Protein AF-A0A4Q3Y107-F1 (afdb_monomer)

Sequence (72 aa):
MDFNLLYCDRVEDVLGLVGLMAMGAMQGATVMPFFGGRKAAFSLEFDDSMDSQVKNALPLLAKYNFQATFYL

Radius of gyration: 29.2 Å; Cα contacts (8 Å, |Δi|>4): 33; chains: 1; bounding box: 47×86×29 Å

Secondary structure (DSSP, 8-state):
----------SHHHHHHHHHHSSSS--PPP-PPPGGG-S-----EESTT-HHHHHHHHHHHHHHT---EE--

pLDDT: mean 74.89, std 21.52, range [35.88, 97.5]

Nearest PDB structures (foldseek):
  4q37-assembly1_E  TM=3.246E-01  e=4.283E+00  Thermotoga maritima MSB8
  5t2c-assembly1_AM  TM=2.382E-01  e=7.949E+00  Homo sapiens

Solvent-accessible surface area (backbone atoms only — not comparable to full-atom values): 5081 Å² total; per-residue (Å²): 142,84,88,82,89,80,84,90,92,78,70,70,74,61,56,62,62,57,60,64,63,73,73,66,82,81,80,67,86,78,88,72,86,37,80,94,77,41,94,71,86,84,85,48,77,40,75,78,53,43,71,68,53,56,70,59,45,50,63,52,28,62,74,70,71,53,79,70,50,70,45,122

Foldseek 3Di:
DDDDDDDDDPDPVVVVVVVVVVPPDPPDDDDDQDPPRDPDDDAAEAEPQPPVCCVPVVVVCVVVVHDYYYDD

Structure (mmCIF, N/CA/C/O backbone):
data_AF-A0A4Q3Y107-F1
#
_entry.id   AF-A0A4Q3Y107-F1
#
loop_
_atom_site.group_PDB
_atom_site.id
_atom_site.type_symbol
_atom_site.label_atom_id
_atom_site.label_alt_id
_atom_site.label_comp_id
_atom_site.label_asym_id
_atom_site.label_entity_id
_atom_site.label_seq_id
_atom_site.pdbx_PDB_ins_code
_atom_site.Cartn_x
_atom_site.Cartn_y
_atom_site.Cartn_z
_atom_site.occupancy
_atom_site.B_iso_or_equiv
_atom_site.auth_seq_id
_atom_site.auth_comp_id
_atom_site.auth_asym_id
_atom_site.auth_atom_id
_atom_site.pdbx_PDB_model_num
ATOM 1 N N . MET A 1 1 ? -32.834 74.350 0.312 1.00 39.22 1 MET A N 1
ATOM 2 C CA . MET A 1 1 ? -32.095 74.046 1.547 1.00 39.22 1 MET A CA 1
ATOM 3 C C . MET A 1 1 ? -33.016 73.200 2.395 1.00 39.22 1 MET A C 1
ATOM 5 O O . MET A 1 1 ? -34.121 73.655 2.636 1.00 39.22 1 MET A O 1
ATOM 9 N N . ASP A 1 2 ? -32.647 71.941 2.628 1.00 35.88 2 ASP A N 1
ATOM 10 C CA . ASP A 1 2 ? -32.612 71.284 3.943 1.00 35.88 2 ASP A CA 1
ATOM 11 C C . ASP A 1 2 ? -32.459 69.769 3.768 1.00 35.88 2 ASP A C 1
ATOM 13 O O . ASP A 1 2 ? -33.144 69.120 2.979 1.00 35.88 2 ASP A O 1
ATOM 17 N N . PHE A 1 3 ? -31.447 69.256 4.463 1.00 42.84 3 PHE A N 1
ATOM 18 C CA . PHE A 1 3 ? -31.001 67.872 4.520 1.00 42.84 3 PHE A CA 1
ATOM 19 C C . PHE A 1 3 ? -31.960 67.029 5.369 1.00 42.84 3 PHE A C 1
ATOM 21 O O . PHE A 1 3 ? -32.340 67.458 6.454 1.00 42.84 3 PHE A O 1
ATOM 28 N N . ASN A 1 4 ? -32.216 65.780 4.968 1.00 39.44 4 ASN A N 1
ATOM 29 C CA . ASN A 1 4 ? -32.211 64.678 5.932 1.00 39.44 4 ASN A CA 1
ATOM 30 C C . ASN A 1 4 ? -31.895 63.332 5.265 1.00 39.44 4 ASN A C 1
ATOM 32 O O . ASN A 1 4 ? -32.520 62.925 4.288 1.00 39.44 4 ASN A O 1
ATOM 36 N N . LEU A 1 5 ? -30.862 62.698 5.817 1.00 41.88 5 LEU A N 1
ATOM 37 C CA . LEU A 1 5 ? -30.371 61.351 5.553 1.00 41.88 5 LEU A CA 1
ATOM 38 C C . LEU A 1 5 ? -31.339 60.282 6.071 1.00 41.88 5 LEU A C 1
ATOM 40 O O . LEU A 1 5 ? -31.998 60.511 7.078 1.00 41.88 5 LEU A O 1
ATOM 44 N N . LEU A 1 6 ? -31.290 59.102 5.441 1.00 42.06 6 LEU A N 1
ATOM 45 C CA . LEU A 1 6 ? -31.341 57.738 6.015 1.00 42.06 6 LEU A CA 1
ATOM 46 C C . LEU A 1 6 ? -31.432 56.796 4.797 1.00 42.06 6 LEU A C 1
ATOM 48 O O . LEU A 1 6 ? -32.493 56.634 4.214 1.00 42.06 6 LEU A O 1
ATOM 52 N N . TYR A 1 7 ? -30.339 56.401 4.136 1.00 46.69 7 TYR A N 1
ATOM 53 C CA . TYR A 1 7 ? -29.296 55.456 4.561 1.00 46.69 7 TYR A CA 1
ATOM 54 C C . TYR A 1 7 ? -29.865 54.196 5.229 1.00 46.69 7 TYR A C 1
ATOM 56 O O . TYR A 1 7 ? -30.404 54.271 6.327 1.00 46.69 7 TYR A O 1
ATOM 64 N N . CYS A 1 8 ? -29.612 53.055 4.576 1.00 39.16 8 CYS A N 1
ATOM 65 C C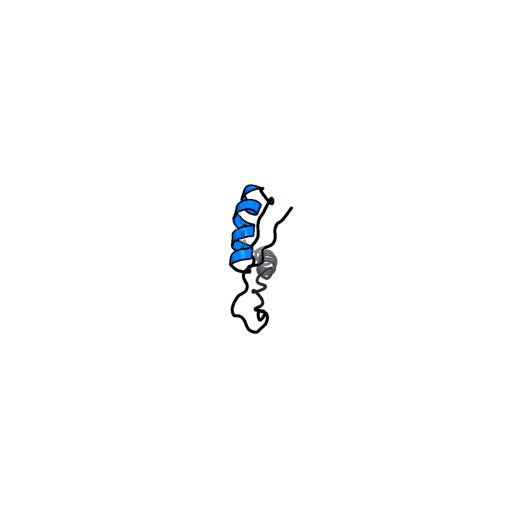A . CYS A 1 8 ? -29.837 51.674 5.018 1.00 39.16 8 CYS A CA 1
ATOM 66 C C . CYS A 1 8 ? -31.203 51.051 4.665 1.00 39.16 8 CYS A C 1
ATOM 68 O O . CYS A 1 8 ? -32.091 50.978 5.501 1.00 39.16 8 CYS A O 1
ATOM 70 N N . ASP A 1 9 ? -31.323 50.534 3.436 1.00 41.31 9 ASP A N 1
ATOM 71 C CA . ASP A 1 9 ? -32.382 49.580 3.051 1.00 41.31 9 ASP A CA 1
ATOM 72 C C . ASP A 1 9 ? -31.842 48.552 2.035 1.00 41.31 9 ASP A C 1
ATOM 74 O O . ASP A 1 9 ? -32.323 48.423 0.912 1.00 41.31 9 ASP A O 1
ATOM 78 N N . ARG A 1 10 ? -30.691 47.927 2.342 1.00 52.78 10 ARG A N 1
ATOM 79 C CA . ARG A 1 10 ? -30.059 46.954 1.421 1.00 52.78 10 ARG A CA 1
ATOM 80 C C . ARG A 1 10 ? -29.092 45.954 2.070 1.00 52.78 10 ARG A C 1
ATOM 82 O O . ARG A 1 10 ? -28.099 45.571 1.457 1.00 52.78 10 ARG A O 1
ATOM 89 N N . VAL A 1 11 ? -29.340 45.569 3.322 1.00 48.56 11 VAL A N 1
ATOM 90 C CA . VAL A 1 11 ? -28.496 44.603 4.062 1.00 48.56 11 VAL A CA 1
ATOM 91 C C . VAL A 1 11 ? -29.133 43.224 4.245 1.00 48.56 11 VAL A C 1
ATOM 93 O O . VAL A 1 11 ? -28.429 42.303 4.641 1.00 48.56 11 VAL A O 1
ATOM 96 N N . GLU A 1 12 ? -30.407 43.028 3.899 1.00 48.00 12 GLU A N 1
ATOM 97 C CA . GLU A 1 12 ? -31.080 41.738 4.134 1.00 48.00 12 GLU A CA 1
ATOM 98 C C . GLU A 1 12 ? -30.890 40.718 2.991 1.00 48.00 12 GLU A C 1
ATOM 100 O O . GLU A 1 12 ? -30.807 39.519 3.253 1.00 48.00 12 GLU A O 1
ATOM 105 N N . ASP A 1 13 ? -30.678 41.162 1.745 1.00 47.19 13 ASP A N 1
ATOM 106 C CA . ASP A 1 13 ? -30.524 40.253 0.590 1.00 47.19 13 ASP A CA 1
ATOM 107 C C . ASP A 1 13 ? -29.159 39.548 0.521 1.00 47.19 13 ASP A C 1
ATOM 109 O O . ASP A 1 13 ? -29.032 38.440 -0.002 1.00 47.19 13 ASP A O 1
ATOM 113 N N . VAL A 1 14 ? -28.107 40.166 1.065 1.00 51.56 14 VAL A N 1
ATOM 114 C CA . VAL A 1 14 ? -26.749 39.591 1.050 1.00 51.56 14 VAL A CA 1
ATOM 115 C C . VAL A 1 14 ? -26.576 38.518 2.127 1.00 51.56 14 VAL A C 1
ATOM 117 O O . VAL A 1 14 ? -25.792 37.586 1.948 1.00 51.56 14 VAL A O 1
ATOM 120 N N . LEU A 1 15 ? -27.338 38.601 3.223 1.00 52.41 15 LEU A N 1
ATOM 121 C CA . LEU A 1 15 ? -27.271 37.638 4.325 1.00 52.41 15 LEU A CA 1
ATOM 122 C C . LEU A 1 15 ? -27.818 36.255 3.936 1.00 52.41 15 LEU A C 1
ATOM 124 O O . LEU A 1 15 ? -27.272 35.242 4.373 1.00 52.41 15 LEU A O 1
ATOM 128 N N . GLY A 1 16 ? -28.831 36.194 3.064 1.00 47.47 16 GLY A N 1
ATOM 129 C CA . GLY A 1 16 ? -29.389 34.926 2.577 1.00 47.47 16 GLY A CA 1
ATOM 130 C C . GLY A 1 16 ? -28.433 34.140 1.671 1.00 47.47 16 GLY A C 1
ATOM 131 O O . GLY A 1 16 ? -28.381 32.912 1.736 1.00 47.47 16 GLY A O 1
ATOM 132 N N . LEU A 1 17 ? -27.625 34.838 0.865 1.00 49.78 17 LEU A N 1
ATOM 133 C CA . LEU A 1 17 ? -26.720 34.207 -0.102 1.00 49.78 17 LEU A CA 1
ATOM 134 C C . LEU A 1 17 ? -25.420 33.691 0.543 1.00 49.78 17 LEU A C 1
ATOM 136 O O . LEU A 1 17 ? -24.880 32.673 0.111 1.00 49.78 17 LEU A O 1
ATOM 140 N N . VAL A 1 18 ? -24.938 34.346 1.606 1.00 52.50 18 VAL A N 1
ATOM 141 C CA . VAL A 1 18 ? -23.751 33.891 2.358 1.00 52.50 18 VAL A CA 1
ATOM 142 C C . VAL A 1 18 ? -24.083 32.683 3.246 1.00 52.50 18 VAL A C 1
ATOM 144 O O . VAL A 1 18 ? -23.266 31.770 3.366 1.00 52.50 18 VAL A O 1
ATOM 147 N N . GLY A 1 19 ? -25.300 32.615 3.801 1.00 49.78 19 GLY A N 1
ATOM 148 C CA . GLY A 1 19 ? -25.747 31.481 4.620 1.00 49.78 19 GLY A CA 1
ATOM 149 C C . GLY A 1 19 ? -25.844 30.153 3.857 1.00 49.78 19 GLY A C 1
ATOM 150 O O . GLY A 1 19 ? -25.581 29.096 4.429 1.00 49.78 19 GLY A O 1
ATOM 151 N N . LEU A 1 20 ? -26.147 30.193 2.554 1.00 49.91 20 LEU A N 1
ATOM 152 C CA . LEU A 1 20 ? -26.309 28.991 1.725 1.00 49.91 20 LEU A CA 1
ATOM 153 C C . LEU A 1 20 ? -24.970 28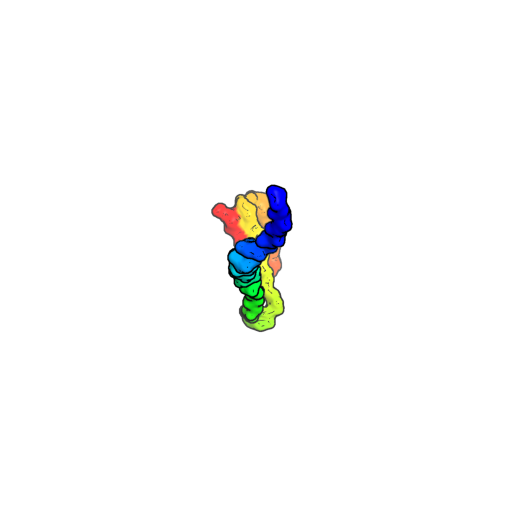.376 1.262 1.00 49.91 20 LEU A C 1
ATOM 155 O O . LEU A 1 20 ? -24.914 27.187 0.957 1.00 49.91 20 LEU A O 1
ATOM 159 N N . MET A 1 21 ? -23.880 29.153 1.250 1.00 50.75 21 MET A N 1
ATOM 160 C CA . MET A 1 21 ? -22.540 28.682 0.856 1.00 50.75 21 MET A CA 1
ATOM 161 C C . MET A 1 21 ? -21.792 27.957 1.989 1.00 50.75 21 MET A C 1
ATOM 163 O O . MET A 1 21 ? -20.838 27.233 1.723 1.00 50.75 21 MET A O 1
ATOM 167 N N . ALA A 1 22 ? -22.219 28.118 3.247 1.00 51.94 22 ALA A N 1
ATOM 168 C CA . ALA A 1 22 ? -21.551 27.526 4.412 1.00 51.94 22 ALA A CA 1
ATOM 169 C C . ALA A 1 22 ? -22.016 26.092 4.746 1.00 51.94 22 ALA A C 1
ATOM 171 O O . ALA A 1 22 ? -21.391 25.419 5.562 1.00 51.94 22 ALA A O 1
ATOM 172 N N . MET A 1 23 ? -23.105 25.612 4.131 1.00 51.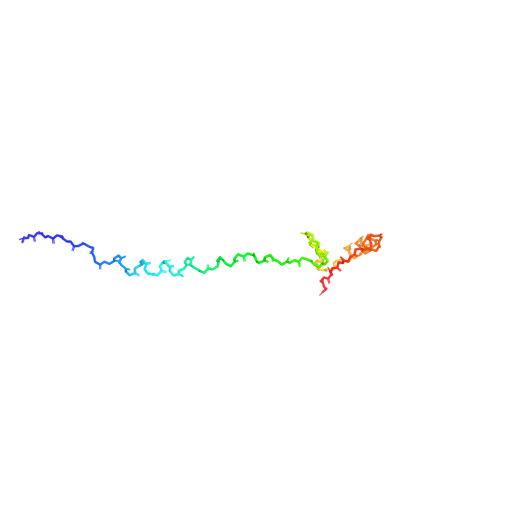22 23 MET A N 1
ATOM 173 C CA . MET A 1 23 ? -23.655 24.268 4.378 1.00 51.22 23 MET A CA 1
ATOM 174 C C . MET A 1 23 ? -23.163 23.199 3.389 1.00 51.22 23 MET A C 1
ATOM 176 O O . MET A 1 23 ? -23.434 22.012 3.574 1.00 51.22 23 MET A O 1
ATOM 180 N N . GLY A 1 24 ? -22.432 23.593 2.345 1.00 54.31 24 GLY A N 1
ATOM 181 C CA . GLY A 1 24 ? -21.797 22.661 1.421 1.00 54.31 24 GLY A CA 1
ATOM 182 C C . GLY A 1 24 ? -20.442 22.207 1.958 1.00 54.31 24 GLY A C 1
ATOM 183 O O . GLY A 1 24 ? -19.560 23.031 2.155 1.00 54.31 24 GLY A O 1
ATOM 184 N N . ALA A 1 25 ? -20.259 20.897 2.120 1.00 56.69 25 ALA A N 1
ATOM 185 C CA . ALA A 1 25 ? -18.966 20.231 2.337 1.00 56.69 25 ALA A CA 1
ATOM 186 C C . ALA A 1 25 ? -18.429 20.088 3.775 1.00 56.69 25 ALA A C 1
ATOM 188 O O . ALA A 1 25 ? -17.219 20.060 3.981 1.00 56.69 25 ALA A O 1
ATOM 189 N N . MET A 1 26 ? -19.296 19.816 4.756 1.00 52.09 26 MET A N 1
ATOM 190 C CA . MET A 1 26 ? -18.868 19.071 5.953 1.00 52.09 26 MET A CA 1
ATOM 191 C C . MET A 1 26 ? -19.526 17.687 5.995 1.00 52.09 26 MET A C 1
ATOM 193 O O . MET A 1 26 ? -20.158 17.291 6.970 1.00 52.09 26 MET A O 1
ATOM 197 N N . GLN A 1 27 ? -19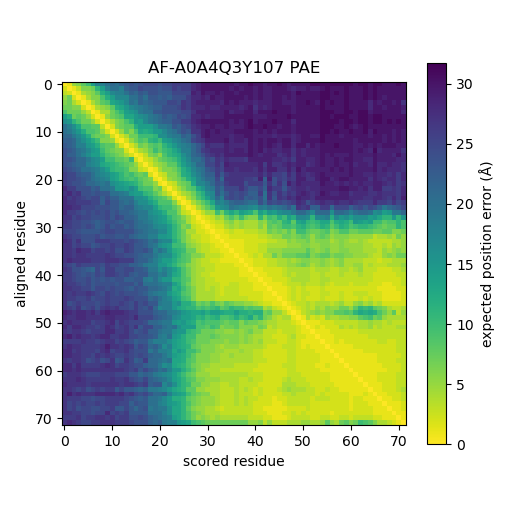.393 16.930 4.902 1.00 65.25 27 GLN A N 1
ATOM 198 C CA . GLN A 1 27 ? -19.588 15.482 4.953 1.00 65.25 27 GLN A CA 1
ATOM 199 C C . GLN A 1 27 ? -18.399 14.904 5.722 1.00 65.25 27 GLN A C 1
ATOM 201 O O . GLN A 1 27 ? -17.325 14.683 5.169 1.00 65.25 27 GLN A O 1
ATOM 206 N N . GLY A 1 28 ? -18.574 14.759 7.036 1.00 69.50 28 GLY A N 1
ATOM 207 C CA . GLY A 1 28 ? -17.581 14.135 7.900 1.00 69.50 28 GLY A CA 1
ATOM 208 C C . GLY A 1 28 ? -17.215 12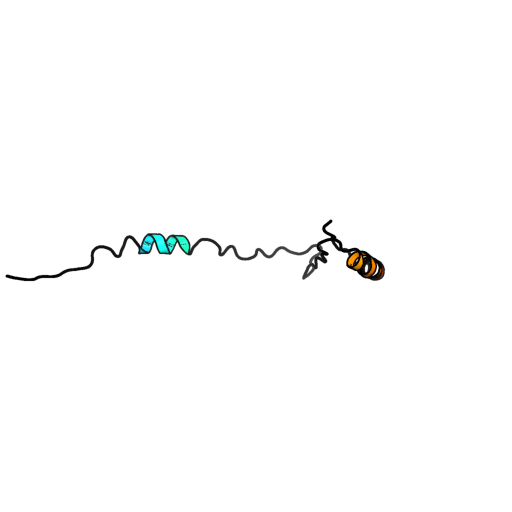.745 7.381 1.00 69.50 28 GLY A C 1
ATOM 209 O O . GLY A 1 28 ? -18.062 12.025 6.848 1.00 69.50 28 GLY A O 1
ATOM 210 N N . ALA A 1 29 ? -15.944 12.372 7.525 1.00 80.44 29 ALA A N 1
ATOM 211 C CA . ALA A 1 29 ? -15.478 11.047 7.144 1.00 80.44 29 ALA A CA 1
ATOM 212 C C . ALA A 1 29 ? -16.344 9.976 7.828 1.00 80.44 29 ALA A C 1
ATOM 214 O O . ALA A 1 29 ? -16.490 9.961 9.051 1.00 80.44 29 ALA A O 1
ATOM 215 N N . THR A 1 30 ? -16.935 9.085 7.035 1.00 83.06 30 THR A N 1
ATOM 216 C CA . THR A 1 30 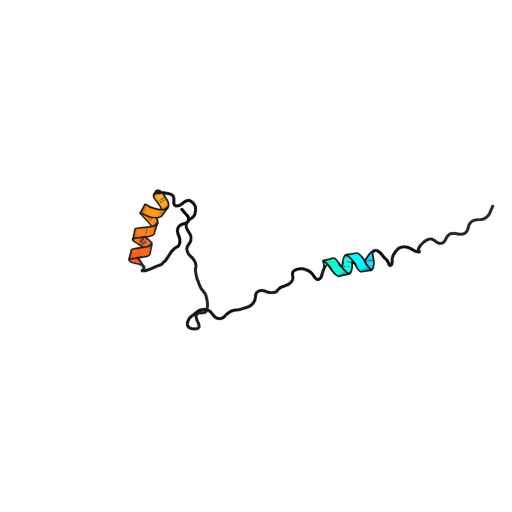? -17.693 7.957 7.576 1.00 83.06 30 THR A CA 1
ATOM 217 C C . THR A 1 30 ? -16.706 6.879 7.999 1.00 83.06 30 THR A C 1
ATOM 219 O O . THR A 1 30 ? -15.957 6.355 7.176 1.00 83.06 30 THR A O 1
ATOM 222 N N . VAL A 1 31 ? -16.693 6.548 9.290 1.00 85.12 31 VAL A N 1
ATOM 223 C CA . VAL A 1 31 ? -15.865 5.457 9.810 1.00 85.12 31 VAL A CA 1
ATOM 224 C C . VAL A 1 31 ? -16.491 4.137 9.383 1.00 85.12 31 VAL A C 1
ATOM 226 O O . VAL A 1 31 ? -17.569 3.774 9.852 1.00 85.12 31 VAL A O 1
ATOM 229 N N . MET A 1 32 ? -15.806 3.412 8.503 1.00 87.94 32 MET A N 1
ATOM 230 C CA . MET A 1 32 ? -16.160 2.036 8.171 1.00 87.94 32 MET A CA 1
ATOM 231 C C . MET A 1 32 ? -15.225 1.056 8.879 1.00 87.94 32 MET A C 1
ATOM 233 O O . MET A 1 32 ? -14.022 1.315 8.977 1.00 87.94 32 MET A O 1
ATOM 237 N N . PRO A 1 33 ? -15.750 -0.074 9.385 1.00 91.31 33 PRO A N 1
ATOM 238 C CA . PRO A 1 33 ? -14.914 -1.096 9.986 1.00 91.31 33 PRO A CA 1
ATOM 239 C C . PRO A 1 33 ? -14.010 -1.713 8.918 1.00 91.31 33 PRO A C 1
ATOM 241 O O . PRO A 1 33 ? -14.469 -2.100 7.842 1.00 91.31 33 PRO A O 1
ATOM 244 N N . PHE A 1 34 ? -12.723 -1.851 9.226 1.00 93.50 34 PHE A N 1
ATOM 245 C CA . PHE A 1 34 ? -11.829 -2.595 8.350 1.00 93.50 34 PHE A CA 1
ATOM 246 C C . PHE A 1 34 ? -12.128 -4.091 8.423 1.00 93.50 34 PHE A C 1
ATOM 248 O O . PHE A 1 34 ? -12.582 -4.620 9.445 1.00 93.50 34 PHE A O 1
ATOM 255 N N . PHE A 1 35 ? -11.826 -4.784 7.327 1.00 93.25 35 PHE A N 1
ATOM 256 C CA . PHE A 1 35 ? -12.004 -6.225 7.216 1.00 93.25 35 PHE A CA 1
ATOM 257 C C . PHE A 1 35 ? -11.405 -6.970 8.421 1.00 93.25 35 PHE A C 1
ATOM 259 O O . PHE A 1 35 ? -10.270 -6.713 8.833 1.00 93.25 35 PHE A O 1
ATOM 266 N N . GLY A 1 36 ? -12.178 -7.901 8.985 1.00 95.00 36 GLY A N 1
ATOM 267 C CA . GLY A 1 36 ? -11.757 -8.709 10.131 1.00 95.00 36 GLY A CA 1
ATOM 268 C C . GLY A 1 36 ? -11.562 -7.924 11.434 1.00 95.00 36 GLY A C 1
ATOM 269 O O . GLY A 1 36 ? -10.802 -8.369 12.288 1.00 95.00 36 GLY A O 1
ATOM 270 N N . GLY A 1 37 ? -12.186 -6.749 11.586 1.00 94.25 37 GLY A N 1
ATOM 271 C CA . GLY A 1 37 ? -12.092 -5.944 12.811 1.00 94.25 37 GLY A CA 1
ATOM 272 C C . GLY A 1 37 ? -10.723 -5.290 13.021 1.00 94.25 37 GLY A C 1
ATOM 273 O O . GLY A 1 37 ? -10.364 -4.944 14.147 1.00 94.25 37 GLY A O 1
ATOM 274 N N . ARG A 1 38 ? -9.929 -5.137 11.952 1.00 94.25 38 ARG A N 1
ATOM 275 C CA . ARG A 1 38 ? -8.635 -4.449 12.026 1.00 94.25 38 ARG A CA 1
ATOM 276 C C . ARG A 1 38 ? -8.828 -2.962 12.335 1.00 94.25 38 ARG A C 1
ATOM 278 O O . ARG A 1 38 ? -9.868 -2.376 12.059 1.00 94.25 38 ARG A O 1
ATOM 285 N N . LYS A 1 39 ? -7.794 -2.345 12.909 1.00 92.56 39 LYS A N 1
ATOM 286 C CA . LYS A 1 39 ? -7.808 -0.920 13.287 1.00 92.56 39 LYS A CA 1
ATOM 287 C C . LYS A 1 39 ? -7.401 0.018 12.151 1.00 92.56 39 LYS A C 1
ATOM 289 O O . LYS A 1 39 ? -7.694 1.204 12.219 1.00 92.56 39 LYS A O 1
ATOM 294 N N . ALA A 1 40 ? -6.705 -0.510 11.150 1.00 91.31 40 ALA A N 1
ATOM 295 C CA . ALA A 1 40 ? -6.198 0.242 10.015 1.00 91.31 40 ALA A CA 1
ATOM 296 C C . ALA A 1 40 ? -6.064 -0.667 8.789 1.00 91.31 40 ALA A C 1
ATOM 298 O O . ALA A 1 40 ? -5.909 -1.888 8.922 1.00 91.31 40 ALA A O 1
ATOM 299 N N . ALA A 1 41 ? -6.068 -0.042 7.617 1.00 92.56 41 ALA A N 1
ATOM 300 C CA . ALA A 1 41 ? -5.615 -0.618 6.363 1.00 92.56 41 ALA A CA 1
ATOM 301 C C . ALA A 1 41 ? -4.437 0.208 5.832 1.00 92.56 41 ALA A C 1
ATOM 303 O O . ALA A 1 41 ? -4.371 1.415 6.060 1.00 92.56 41 ALA A O 1
ATOM 304 N N . PHE A 1 42 ? -3.520 -0.453 5.131 1.00 92.50 42 PHE A N 1
ATOM 305 C CA . PHE A 1 42 ? -2.412 0.184 4.428 1.00 92.50 42 PHE A CA 1
ATOM 306 C C . PHE A 1 42 ? -2.518 -0.175 2.947 1.00 92.50 42 PHE A C 1
ATOM 308 O O . PHE A 1 42 ? -2.731 -1.343 2.624 1.00 92.50 42 PHE A O 1
ATOM 315 N N . SER A 1 43 ? -2.371 0.825 2.079 1.00 94.44 43 SER A N 1
ATOM 316 C CA . SER A 1 43 ? -2.232 0.657 0.631 1.00 94.44 43 SER A CA 1
ATOM 317 C C . SER A 1 43 ? -0.815 1.074 0.252 1.00 94.44 43 SER A C 1
ATOM 319 O O . SER A 1 43 ? -0.384 2.165 0.630 1.00 94.44 43 SER A O 1
ATOM 321 N N . LEU A 1 44 ? -0.069 0.188 -0.411 1.00 94.62 44 LEU A N 1
ATOM 322 C CA . LEU A 1 44 ? 1.239 0.510 -0.982 1.00 94.62 44 LEU A CA 1
ATOM 323 C C . LEU A 1 44 ? 1.076 0.674 -2.485 1.00 94.62 44 LEU A C 1
ATOM 325 O O . LEU A 1 44 ? 0.602 -0.240 -3.162 1.00 94.62 44 LEU A O 1
ATOM 329 N N . GLU A 1 45 ? 1.490 1.829 -2.986 1.00 94.31 45 GLU A N 1
ATOM 330 C CA . GLU A 1 45 ? 1.254 2.243 -4.363 1.00 94.31 45 GLU A CA 1
ATOM 331 C C . GLU A 1 45 ? 2.541 2.794 -4.974 1.00 94.31 45 GLU A C 1
ATOM 333 O O . GLU A 1 45 ? 3.304 3.504 -4.314 1.00 94.31 45 GLU A O 1
ATOM 338 N N . PHE A 1 46 ? 2.777 2.429 -6.230 1.00 92.69 46 PHE A N 1
ATOM 339 C CA . PHE A 1 46 ? 3.932 2.829 -7.020 1.00 92.69 46 PHE A CA 1
ATOM 340 C C . PHE A 1 46 ? 3.447 3.480 -8.312 1.00 92.69 46 PHE A C 1
ATOM 342 O O . PHE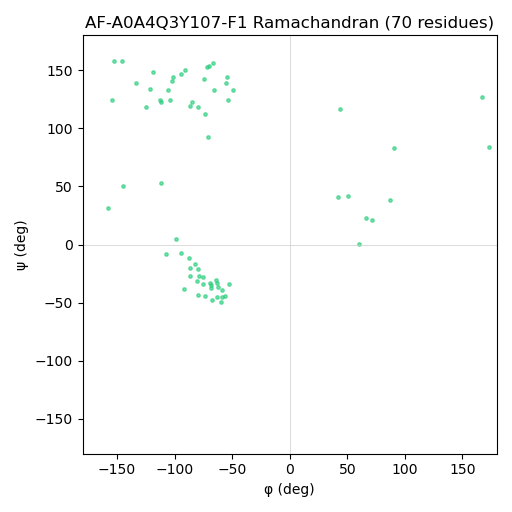 A 1 46 ? 2.746 2.842 -9.102 1.00 92.69 46 PHE A O 1
ATOM 349 N N . ASP A 1 47 ? 3.810 4.747 -8.489 1.00 87.50 47 ASP A N 1
ATOM 350 C CA . ASP A 1 47 ? 3.451 5.547 -9.658 1.00 87.50 47 ASP A CA 1
ATOM 351 C C . ASP A 1 47 ? 4.522 5.435 -10.756 1.00 87.50 47 ASP A C 1
ATOM 353 O O . ASP A 1 47 ? 5.705 5.214 -10.461 1.00 87.50 47 ASP A O 1
ATOM 357 N N . ASP A 1 48 ? 4.096 5.561 -12.014 1.00 83.56 48 ASP A N 1
ATOM 358 C CA . ASP A 1 48 ? 4.898 5.458 -13.249 1.00 83.56 48 ASP A CA 1
ATOM 359 C C . ASP A 1 48 ? 5.616 4.1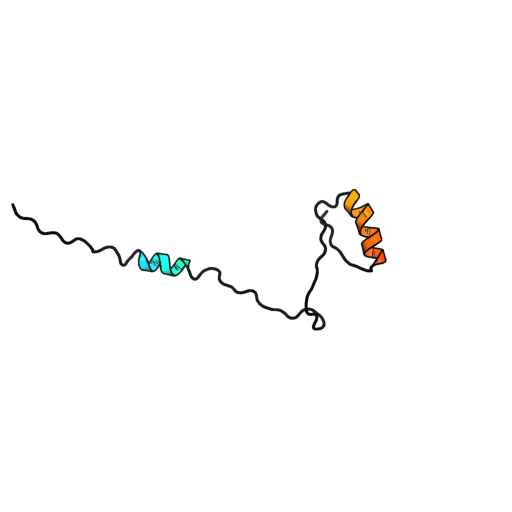16 -13.504 1.00 83.56 48 ASP A C 1
ATOM 361 O O . ASP A 1 48 ? 6.346 3.979 -14.489 1.00 83.56 48 ASP A O 1
ATOM 365 N N . SER A 1 49 ? 5.463 3.127 -12.615 1.00 78.44 49 SER A N 1
ATOM 366 C CA . SER A 1 49 ? 6.080 1.793 -12.705 1.00 78.44 49 SER A CA 1
ATOM 367 C C . SER A 1 49 ? 7.541 1.807 -13.161 1.00 78.44 49 SER A C 1
ATOM 369 O O . SER A 1 49 ? 7.979 0.968 -13.954 1.00 78.44 49 SER A O 1
ATOM 371 N N . MET A 1 50 ? 8.316 2.771 -12.652 1.00 87.00 50 MET A N 1
ATOM 372 C CA . MET A 1 50 ? 9.708 2.921 -13.056 1.00 87.00 50 MET A CA 1
ATOM 373 C C . MET A 1 50 ? 10.464 1.611 -12.825 1.00 87.00 50 MET A C 1
ATOM 375 O O . MET A 1 50 ? 10.350 0.969 -11.779 1.00 87.00 50 MET A O 1
ATOM 379 N N . ASP A 1 51 ? 11.320 1.256 -13.776 1.00 86.88 51 ASP A N 1
ATOM 380 C CA . ASP A 1 51 ? 12.090 0.010 -13.773 1.00 86.88 51 ASP A CA 1
ATOM 381 C C . ASP A 1 51 ? 12.877 -0.208 -12.461 1.00 86.88 51 ASP A C 1
ATOM 383 O O . ASP A 1 51 ? 13.034 -1.329 -11.969 1.00 86.88 51 ASP A O 1
ATOM 387 N N . SER A 1 52 ? 13.348 0.887 -11.855 1.00 88.19 52 SER A N 1
ATOM 388 C CA . SER A 1 52 ? 14.028 0.897 -10.558 1.00 88.19 52 SER A CA 1
ATOM 389 C C . SER A 1 52 ? 13.103 0.545 -9.391 1.00 88.19 52 SER A C 1
ATOM 391 O O . SER A 1 52 ? 13.534 -0.148 -8.469 1.00 88.19 52 SER A O 1
ATOM 393 N N . GLN A 1 53 ? 11.845 0.982 -9.411 1.00 88.06 53 GLN A N 1
ATOM 394 C CA . GLN A 1 53 ? 10.865 0.650 -8.381 1.00 88.06 53 GLN A CA 1
ATOM 395 C C . GLN A 1 53 ? 10.540 -0.837 -8.442 1.00 88.06 53 GLN A C 1
ATOM 397 O O . GLN A 1 53 ? 10.636 -1.518 -7.428 1.00 88.06 53 GLN A O 1
ATOM 402 N N . VAL A 1 54 ? 10.265 -1.371 -9.634 1.00 88.50 54 VAL A N 1
ATOM 403 C CA . VAL A 1 54 ? 9.937 -2.791 -9.823 1.00 88.50 54 VAL A CA 1
ATOM 404 C C . VAL A 1 54 ? 11.086 -3.686 -9.351 1.00 88.50 54 VAL A C 1
ATOM 406 O O . VAL A 1 54 ? 10.882 -4.598 -8.546 1.00 88.50 54 VAL A O 1
ATOM 409 N N . LYS A 1 55 ? 12.318 -3.389 -9.785 1.00 93.94 55 LYS A N 1
ATOM 410 C CA . LYS A 1 55 ? 13.509 -4.185 -9.446 1.00 93.94 55 LYS A CA 1
ATOM 411 C C . LYS A 1 55 ? 13.834 -4.188 -7.951 1.00 93.94 55 LYS A C 1
ATOM 413 O O . LYS A 1 55 ? 14.318 -5.200 -7.451 1.00 93.94 55 LYS A O 1
ATOM 418 N N . ASN A 1 56 ? 13.567 -3.093 -7.237 1.00 93.12 56 ASN A N 1
ATOM 419 C CA . ASN A 1 56 ? 13.863 -2.992 -5.805 1.00 93.12 56 ASN A CA 1
ATOM 420 C C . ASN A 1 56 ? 12.685 -3.411 -4.911 1.00 93.12 56 ASN A C 1
ATOM 422 O O . ASN A 1 56 ? 12.896 -4.041 -3.875 1.00 93.12 56 ASN A O 1
ATOM 426 N N . ALA A 1 57 ? 11.451 -3.080 -5.291 1.00 93.62 57 ALA A N 1
ATOM 427 C CA . ALA A 1 57 ? 10.265 -3.307 -4.472 1.00 93.62 57 ALA A CA 1
ATOM 428 C C . ALA A 1 57 ? 9.781 -4.757 -4.536 1.00 93.62 57 ALA A C 1
ATOM 430 O O . ALA A 1 57 ? 9.498 -5.331 -3.486 1.00 93.62 57 ALA A O 1
ATOM 431 N N . LEU A 1 58 ? 9.731 -5.387 -5.720 1.00 92.81 58 LEU A N 1
ATOM 432 C CA . LEU A 1 58 ? 9.195 -6.751 -5.852 1.00 92.81 58 LEU A CA 1
ATOM 433 C C . LEU A 1 58 ? 9.904 -7.785 -4.956 1.00 92.81 58 LEU A C 1
ATOM 435 O O . LEU A 1 58 ? 9.200 -8.548 -4.289 1.00 92.81 58 LEU A O 1
ATOM 439 N N . PRO A 1 59 ? 11.250 -7.811 -4.847 1.00 95.44 59 PRO A N 1
ATOM 440 C CA . PRO A 1 59 ? 11.923 -8.755 -3.954 1.00 95.44 59 PRO A CA 1
ATOM 441 C C . PRO A 1 59 ? 11.556 -8.546 -2.480 1.00 95.44 59 PRO A C 1
ATOM 443 O O . PRO A 1 59 ? 11.425 -9.511 -1.727 1.00 95.44 59 PRO A O 1
ATOM 446 N N . LEU A 1 60 ? 11.372 -7.291 -2.059 1.00 96.19 60 LEU A N 1
ATOM 447 C CA . LEU A 1 60 ? 11.010 -6.953 -0.684 1.00 96.19 60 LEU A CA 1
ATOM 448 C C . LEU A 1 60 ? 9.548 -7.297 -0.392 1.00 96.19 60 LEU A C 1
ATOM 450 O O . LEU A 1 60 ? 9.260 -7.908 0.636 1.00 96.19 60 LEU A O 1
ATOM 454 N N . LEU A 1 61 ? 8.640 -6.965 -1.309 1.00 96.00 61 LEU A N 1
ATOM 455 C CA . LEU A 1 61 ? 7.222 -7.302 -1.204 1.00 96.00 61 LEU A CA 1
ATOM 456 C C . LEU A 1 61 ? 7.028 -8.819 -1.110 1.00 96.00 61 LEU A C 1
ATOM 458 O O . LEU A 1 61 ? 6.337 -9.287 -0.208 1.00 96.00 61 LEU A O 1
ATOM 462 N N . ALA A 1 62 ? 7.724 -9.593 -1.949 1.00 95.50 62 ALA A N 1
ATOM 463 C CA . ALA A 1 62 ? 7.704 -11.052 -1.887 1.00 95.50 62 ALA A CA 1
ATOM 464 C C . ALA A 1 62 ? 8.273 -11.586 -0.561 1.00 95.50 62 ALA A C 1
ATOM 466 O O . ALA A 1 62 ? 7.663 -12.448 0.070 1.00 95.50 62 ALA A O 1
ATOM 467 N N . LYS A 1 63 ? 9.408 -11.043 -0.095 1.00 97.50 63 LYS A N 1
ATOM 468 C CA . LYS A 1 63 ? 10.050 -11.454 1.166 1.00 97.50 63 LYS A CA 1
ATOM 469 C C . LYS A 1 63 ? 9.136 -11.280 2.382 1.00 97.50 63 LYS A C 1
ATOM 471 O O . LYS A 1 63 ? 9.162 -12.119 3.279 1.00 97.50 63 LYS A O 1
ATOM 476 N N . TYR A 1 64 ? 8.363 -10.197 2.429 1.00 96.62 64 TYR A N 1
ATOM 477 C CA . TYR A 1 64 ? 7.467 -9.889 3.549 1.00 96.62 64 TYR A CA 1
ATOM 478 C C . TYR A 1 64 ? 6.006 -10.273 3.289 1.00 96.62 64 TYR A C 1
ATOM 480 O O . TYR A 1 64 ? 5.151 -10.005 4.130 1.00 96.62 64 TYR A O 1
ATOM 488 N N . ASN A 1 65 ? 5.723 -10.924 2.155 1.00 95.44 65 ASN A N 1
ATOM 489 C CA . ASN A 1 65 ? 4.377 -11.281 1.712 1.00 95.44 65 ASN A CA 1
ATOM 490 C C . ASN A 1 65 ? 3.405 -10.083 1.738 1.00 95.44 65 ASN A C 1
ATOM 492 O O . ASN A 1 65 ? 2.257 -10.192 2.176 1.00 95.44 65 ASN A O 1
ATOM 496 N N . PHE A 1 66 ? 3.894 -8.920 1.301 1.00 96.19 66 PHE A N 1
ATOM 497 C CA . PHE A 1 66 ? 3.093 -7.714 1.145 1.00 96.19 66 PHE A CA 1
ATOM 498 C C . PHE A 1 66 ? 2.579 -7.573 -0.282 1.00 96.19 66 PHE A C 1
ATOM 500 O O . PHE A 1 66 ? 3.246 -7.936 -1.248 1.00 96.19 66 PHE A O 1
ATOM 507 N N . GLN A 1 67 ? 1.381 -7.007 -0.390 1.00 95.06 67 GLN A N 1
ATOM 508 C CA . GLN A 1 67 ? 0.747 -6.670 -1.657 1.00 95.06 67 GLN A CA 1
ATOM 509 C C . GLN A 1 67 ? 0.907 -5.170 -1.911 1.00 95.06 67 GLN A C 1
ATOM 511 O O . GLN A 1 67 ? 0.875 -4.377 -0.968 1.00 95.06 67 GLN A O 1
ATOM 516 N N . ALA A 1 68 ? 1.085 -4.800 -3.174 1.00 94.56 68 ALA A N 1
ATOM 517 C CA . ALA A 1 68 ? 1.166 -3.418 -3.625 1.00 94.56 68 ALA A CA 1
ATOM 518 C C . ALA A 1 68 ? 0.542 -3.289 -5.019 1.00 94.56 68 ALA A C 1
ATOM 520 O O . ALA A 1 68 ? 0.482 -4.272 -5.764 1.00 94.56 68 ALA A O 1
ATOM 521 N N . THR A 1 69 ? 0.123 -2.077 -5.367 1.00 94.38 69 THR A N 1
ATOM 522 C CA . THR A 1 69 ? -0.409 -1.729 -6.688 1.00 94.38 69 THR A CA 1
ATOM 523 C C . THR A 1 69 ? 0.628 -0.915 -7.455 1.00 94.38 69 THR A C 1
ATOM 525 O O . THR A 1 69 ? 1.205 0.026 -6.914 1.00 94.38 69 THR A O 1
ATOM 528 N N . PHE A 1 70 ? 0.861 -1.278 -8.715 1.00 92.75 70 PHE A N 1
ATOM 529 C CA . PHE A 1 70 ? 1.721 -0.543 -9.641 1.00 92.75 70 PHE A CA 1
ATOM 530 C C . PHE A 1 70 ? 0.842 0.057 -10.735 1.00 92.75 70 PHE A C 1
ATOM 532 O O . PHE A 1 70 ? 0.113 -0.682 -11.402 1.00 92.75 70 PHE A O 1
ATOM 539 N N . TYR A 1 71 ? 0.889 1.377 -10.893 1.00 90.00 71 TYR A N 1
ATOM 540 C CA . TYR A 1 71 ? 0.210 2.069 -11.983 1.00 90.00 71 TYR A CA 1
ATOM 541 C C . TYR A 1 71 ? 1.144 2.088 -13.197 1.00 90.00 71 TYR A C 1
ATOM 543 O O . TYR A 1 71 ? 2.279 2.560 -13.101 1.00 90.00 71 TY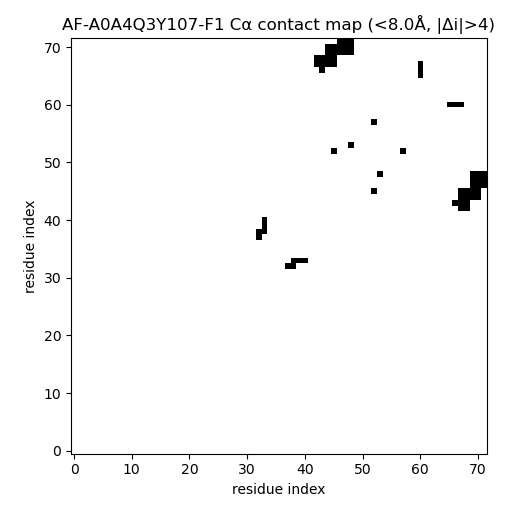R A O 1
ATOM 551 N N . LEU A 1 72 ? 0.693 1.476 -14.294 1.00 81.56 72 LEU A N 1
ATOM 552 C CA . LEU A 1 72 ? 1.425 1.286 -15.553 1.00 81.56 72 LEU A CA 1
ATOM 553 C C . LEU A 1 72 ? 0.859 2.192 -16.645 1.00 81.56 72 LEU A C 1
ATOM 555 O O . LEU A 1 72 ? -0.389 2.289 -16.716 1.00 81.56 72 LEU A O 1
#

Mean predicted aligned error: 15.24 Å